Protein AF-A0A6B3FUM9-F1 (afdb_monomer_lite)

pLDDT: mean 92.07, std 9.14, range [61.0, 98.62]

Radius of gyration: 13.06 Å; chains: 1; bounding box: 26×29×35 Å

Sequence (73 aa):
AGILEIGDVYVVNKADRDGADATARELNHMLGLGESRGPGDWRPPIVKTVAARGQGTDEVVEALEKHRAWMEE

Structure (mmCIF, N/CA/C/O backbone):
data_AF-A0A6B3FUM9-F1
#
_entry.id   AF-A0A6B3FUM9-F1
#
loop_
_atom_site.group_PDB
_atom_site.id
_atom_site.type_symbol
_atom_site.label_atom_id
_atom_site.label_alt_id
_atom_site.label_comp_id
_atom_site.label_asym_id
_atom_site.label_entity_id
_atom_site.label_seq_id
_atom_site.pdbx_PDB_ins_code
_atom_site.Cartn_x
_atom_site.Cartn_y
_atom_site.Cartn_z
_atom_site.occupancy
_atom_site.B_iso_or_equiv
_atom_site.auth_seq_id
_atom_site.auth_comp_id
_atom_site.auth_asym_id
_atom_site.auth_atom_id
_atom_site.pdbx_PDB_model_num
ATOM 1 N N . ALA A 1 1 ? -5.424 19.930 0.674 1.00 61.00 1 ALA A N 1
ATOM 2 C CA . ALA A 1 1 ? -4.633 18.715 0.882 1.00 61.00 1 ALA A CA 1
ATOM 3 C C . ALA A 1 1 ? -4.349 18.081 -0.476 1.00 61.00 1 ALA A C 1
ATOM 5 O O . ALA A 1 1 ? -5.266 17.987 -1.291 1.00 61.00 1 ALA A O 1
ATOM 6 N N . GLY A 1 2 ? -3.092 17.762 -0.767 1.00 75.12 2 GLY A N 1
ATOM 7 C CA . GLY A 1 2 ? -2.678 17.015 -1.948 1.00 75.12 2 GLY A CA 1
ATOM 8 C C . GLY A 1 2 ? -3.092 15.545 -1.862 1.00 75.12 2 GLY A C 1
ATOM 9 O O . GLY A 1 2 ? -3.462 15.045 -0.805 1.00 75.12 2 GLY A O 1
ATOM 10 N N . ILE A 1 3 ? -3.007 14.833 -2.986 1.00 77.25 3 ILE A N 1
ATOM 11 C CA . ILE A 1 3 ? -3.443 13.429 -3.097 1.00 77.25 3 ILE A CA 1
ATOM 12 C C . ILE A 1 3 ? -2.713 12.474 -2.133 1.00 77.25 3 ILE A C 1
ATOM 14 O O . ILE A 1 3 ? -3.268 11.455 -1.743 1.00 77.25 3 ILE A O 1
ATOM 18 N N . LEU A 1 4 ? -1.489 12.821 -1.724 1.00 82.88 4 LEU A N 1
ATOM 19 C CA . LEU A 1 4 ? -0.668 12.045 -0.787 1.00 82.88 4 LEU A CA 1
ATOM 20 C C . LEU A 1 4 ? -0.954 12.356 0.690 1.00 82.88 4 LEU A C 1
ATOM 22 O O . LEU A 1 4 ? -0.389 11.719 1.570 1.00 82.88 4 LEU A O 1
ATOM 26 N N . GLU A 1 5 ? -1.793 13.352 0.969 1.00 82.44 5 GLU A N 1
ATOM 27 C CA . GLU A 1 5 ? -2.112 13.778 2.336 1.00 82.44 5 GLU A CA 1
ATOM 28 C C . GLU A 1 5 ? -3.440 13.191 2.833 1.00 82.44 5 GLU A C 1
ATOM 30 O O . GLU A 1 5 ? -3.711 13.225 4.026 1.00 82.44 5 GLU A O 1
ATOM 35 N N . ILE A 1 6 ? -4.267 12.658 1.927 1.00 86.94 6 ILE A N 1
ATOM 36 C CA . ILE A 1 6 ? -5.630 12.176 2.218 1.00 86.94 6 ILE A CA 1
ATOM 37 C C . ILE A 1 6 ? -5.826 10.683 1.936 1.00 86.94 6 ILE A C 1
ATOM 39 O O . ILE A 1 6 ? -6.933 10.179 2.070 1.00 86.94 6 ILE A O 1
ATOM 43 N N . GLY A 1 7 ? -4.797 9.988 1.447 1.00 91.75 7 GLY A N 1
ATOM 44 C CA . GLY A 1 7 ? -4.909 8.577 1.097 1.00 91.75 7 GLY A CA 1
ATOM 45 C C . GLY A 1 7 ? -4.758 7.673 2.318 1.00 91.75 7 GLY A C 1
ATOM 46 O O . GLY A 1 7 ? -3.724 7.709 2.9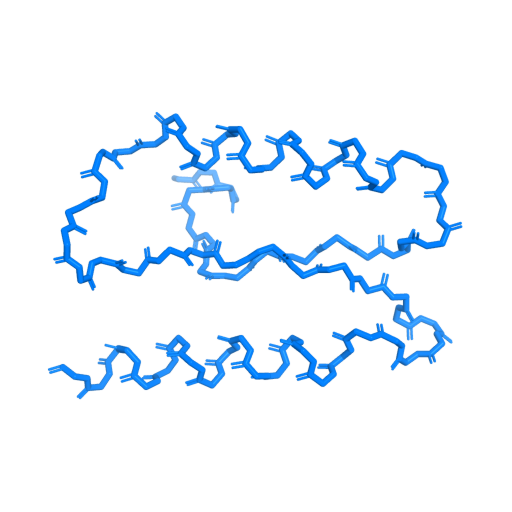88 1.00 91.75 7 GLY A O 1
ATOM 47 N N . ASP A 1 8 ? -5.749 6.811 2.538 1.00 94.19 8 ASP A N 1
ATOM 48 C CA . ASP A 1 8 ? -5.727 5.791 3.596 1.00 94.19 8 ASP A CA 1
ATOM 49 C C . ASP A 1 8 ? -5.145 4.454 3.123 1.00 94.19 8 ASP A C 1
ATOM 51 O O . ASP A 1 8 ? -4.710 3.640 3.932 1.00 94.19 8 ASP A O 1
ATOM 55 N N . VAL A 1 9 ? -5.097 4.227 1.807 1.00 96.44 9 VAL A N 1
ATOM 56 C CA . VAL A 1 9 ? -4.454 3.077 1.158 1.00 96.44 9 VAL A CA 1
ATOM 57 C C . VAL A 1 9 ? -3.811 3.557 -0.139 1.00 96.44 9 VAL A C 1
ATOM 59 O O . VAL A 1 9 ? -4.464 4.199 -0.964 1.00 96.44 9 VAL A O 1
ATOM 62 N N . TYR A 1 10 ? -2.540 3.222 -0.350 1.00 97.25 10 TYR A N 1
ATOM 63 C CA . TYR A 1 10 ? -1.804 3.571 -1.564 1.00 97.25 10 TYR A CA 1
ATOM 64 C C . TYR A 1 10 ? -1.567 2.333 -2.415 1.00 97.25 10 TYR A C 1
ATOM 66 O O . TYR A 1 10 ? -1.160 1.288 -1.913 1.00 97.25 10 TYR A O 1
ATOM 74 N N . VAL A 1 11 ? -1.779 2.455 -3.725 1.00 98.00 11 VAL A N 1
ATOM 75 C CA . VAL A 1 11 ? -1.613 1.339 -4.660 1.00 98.00 11 VAL A CA 1
ATOM 76 C C . VAL A 1 11 ? -0.648 1.717 -5.777 1.00 98.00 11 VAL A C 1
ATOM 78 O O . VAL A 1 11 ? -0.916 2.624 -6.564 1.00 98.00 11 VAL A O 1
ATOM 81 N N . VAL A 1 12 ? 0.459 0.983 -5.886 1.00 98.12 12 VAL A N 1
ATOM 82 C CA . VAL A 1 12 ? 1.402 1.085 -7.007 1.00 98.12 12 VAL A CA 1
ATOM 83 C C . VAL A 1 12 ? 1.045 0.018 -8.035 1.00 98.12 12 VAL A C 1
ATOM 85 O O . VAL A 1 12 ? 1.407 -1.150 -7.901 1.00 98.12 12 VAL A O 1
ATOM 88 N N . ASN A 1 13 ? 0.295 0.420 -9.058 1.00 98.06 13 ASN A N 1
ATOM 89 C CA . ASN A 1 13 ? -0.120 -0.466 -10.144 1.00 98.06 13 ASN A CA 1
ATOM 90 C C . ASN A 1 13 ? 0.945 -0.571 -11.248 1.00 98.06 13 ASN A C 1
ATOM 92 O O . ASN A 1 13 ? 1.779 0.319 -11.409 1.00 98.06 13 ASN A O 1
ATOM 96 N N . LYS A 1 14 ? 0.854 -1.632 -12.061 1.00 97.75 14 LYS A N 1
ATOM 97 C CA . LYS A 1 14 ? 1.851 -2.043 -13.065 1.00 97.75 14 LYS A CA 1
ATOM 98 C C . LYS A 1 14 ? 3.193 -2.382 -12.418 1.00 97.75 14 LYS A C 1
ATOM 100 O O . LYS A 1 14 ? 4.249 -1.991 -12.910 1.00 97.75 14 LYS A O 1
ATOM 105 N N . ALA A 1 15 ? 3.136 -3.105 -11.302 1.00 97.81 15 ALA A N 1
ATOM 106 C CA . ALA A 1 15 ? 4.306 -3.510 -10.533 1.00 97.81 15 ALA A CA 1
ATOM 107 C C . ALA A 1 15 ? 5.249 -4.472 -11.282 1.00 97.81 15 ALA A C 1
ATOM 109 O O . ALA A 1 15 ? 6.347 -4.745 -10.811 1.00 97.81 15 ALA A O 1
ATOM 110 N N . ASP A 1 16 ? 4.834 -4.959 -12.452 1.00 97.62 16 ASP A N 1
ATOM 111 C CA . ASP A 1 16 ? 5.642 -5.696 -13.422 1.00 97.62 16 ASP A CA 1
ATOM 112 C C . ASP A 1 16 ? 6.598 -4.806 -14.236 1.00 97.62 16 ASP A C 1
ATOM 114 O O . ASP A 1 16 ? 7.390 -5.322 -15.023 1.00 97.62 16 ASP A O 1
ATOM 118 N N . ARG A 1 17 ? 6.519 -3.479 -14.085 1.00 97.31 17 ARG A N 1
ATOM 119 C CA . ARG A 1 17 ? 7.374 -2.519 -14.788 1.00 97.31 17 ARG A CA 1
ATOM 120 C C . ARG A 1 17 ? 8.520 -2.028 -13.919 1.00 97.31 17 ARG A C 1
ATOM 122 O O . ARG A 1 17 ? 8.378 -1.840 -12.709 1.00 97.31 17 ARG A O 1
ATOM 129 N N . ASP A 1 18 ? 9.620 -1.705 -14.589 1.00 96.69 18 ASP A N 1
ATOM 130 C CA . ASP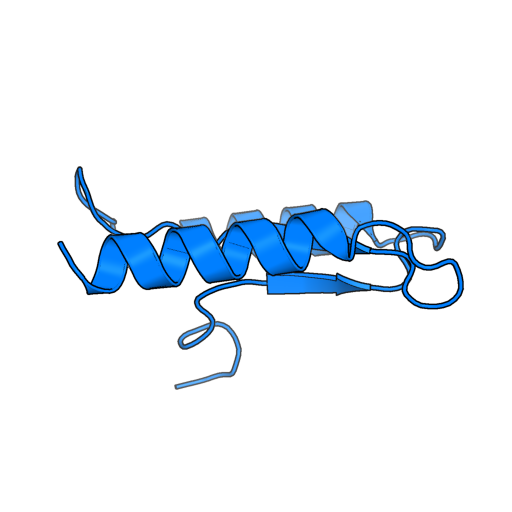 A 1 18 ? 10.747 -1.019 -13.974 1.00 96.69 18 ASP A CA 1
ATOM 131 C C . ASP A 1 18 ? 10.293 0.274 -13.285 1.00 96.69 18 ASP A C 1
ATOM 133 O O . ASP A 1 18 ? 9.441 1.014 -13.782 1.00 96.69 18 ASP A O 1
ATOM 137 N N . GLY A 1 19 ? 10.871 0.540 -12.116 1.00 96.62 19 GLY A N 1
ATOM 138 C CA . GLY A 1 19 ? 10.563 1.719 -11.308 1.00 96.62 19 GLY A CA 1
ATOM 139 C C . GLY A 1 19 ? 9.441 1.530 -10.285 1.00 96.62 19 GLY A C 1
ATOM 140 O O . GLY A 1 19 ? 9.381 2.317 -9.346 1.00 96.62 19 GLY A O 1
ATOM 141 N N . ALA A 1 20 ? 8.627 0.470 -10.359 1.00 97.75 20 ALA A N 1
ATOM 142 C CA . ALA A 1 20 ? 7.554 0.244 -9.382 1.00 97.75 20 ALA A CA 1
ATOM 143 C C . ALA A 1 20 ? 8.066 0.137 -7.933 1.00 97.75 20 ALA A C 1
ATOM 145 O O . ALA A 1 20 ? 7.495 0.728 -7.016 1.00 97.75 20 ALA A O 1
ATOM 146 N N . ASP A 1 21 ? 9.185 -0.561 -7.724 1.00 97.38 21 ASP A N 1
ATOM 147 C CA . ASP A 1 21 ? 9.827 -0.649 -6.408 1.00 97.38 21 ASP A CA 1
ATOM 148 C C . ASP A 1 21 ? 10.391 0.695 -5.938 1.00 97.38 21 ASP A C 1
ATOM 150 O O . ASP A 1 21 ? 10.350 0.996 -4.746 1.00 97.38 21 ASP A O 1
ATOM 154 N N . ALA A 1 22 ? 10.903 1.515 -6.860 1.00 97.88 22 ALA A N 1
ATOM 155 C CA . ALA A 1 22 ? 11.391 2.851 -6.536 1.00 97.88 22 ALA A CA 1
ATOM 156 C C . ALA A 1 22 ? 10.231 3.759 -6.105 1.00 97.88 22 ALA A C 1
ATOM 158 O O . ALA A 1 22 ? 10.315 4.379 -5.048 1.00 97.88 22 ALA A O 1
ATOM 159 N N . THR A 1 23 ? 9.117 3.745 -6.842 1.00 96.94 23 THR A N 1
ATOM 160 C CA . THR A 1 23 ? 7.896 4.479 -6.484 1.00 96.94 23 THR A CA 1
ATOM 161 C C . THR A 1 23 ? 7.347 4.045 -5.126 1.00 96.94 23 THR A C 1
ATOM 163 O O . THR A 1 23 ? 7.002 4.892 -4.308 1.00 96.94 23 THR A O 1
ATOM 166 N N . ALA A 1 24 ? 7.302 2.740 -4.836 1.00 96.50 24 ALA A N 1
ATOM 167 C CA . ALA A 1 24 ? 6.850 2.249 -3.532 1.00 96.50 24 ALA A CA 1
ATOM 168 C C . ALA A 1 24 ? 7.757 2.728 -2.383 1.00 96.50 24 ALA A C 1
ATOM 170 O O . ALA A 1 24 ? 7.265 3.099 -1.317 1.00 96.50 24 ALA A O 1
ATOM 171 N N . ARG A 1 25 ? 9.080 2.761 -2.594 1.00 96.00 25 ARG A N 1
ATOM 172 C CA . ARG A 1 25 ? 10.037 3.297 -1.610 1.00 96.00 25 ARG A CA 1
ATOM 173 C C . ARG A 1 25 ? 9.865 4.798 -1.403 1.00 96.00 25 ARG A C 1
ATOM 175 O O . ARG A 1 25 ? 9.898 5.247 -0.262 1.00 96.00 25 ARG A O 1
ATOM 182 N N . GLU A 1 26 ? 9.670 5.552 -2.479 1.00 95.00 26 GLU A N 1
ATOM 183 C CA . GLU A 1 26 ? 9.443 6.996 -2.421 1.00 95.00 26 GLU A CA 1
ATOM 184 C C . GLU A 1 26 ? 8.143 7.326 -1.678 1.00 95.00 26 GLU A C 1
ATOM 186 O O . GLU A 1 26 ? 8.154 8.156 -0.772 1.00 95.00 26 GLU A O 1
ATOM 191 N N . LEU A 1 27 ? 7.053 6.605 -1.966 1.00 94.00 27 LEU A N 1
ATOM 192 C CA . LEU A 1 27 ? 5.798 6.711 -1.215 1.00 94.00 27 LEU A CA 1
ATOM 193 C C . LEU A 1 27 ? 6.009 6.425 0.274 1.00 94.00 27 LEU A C 1
ATOM 195 O O . LEU A 1 27 ? 5.552 7.195 1.113 1.00 94.00 27 LEU A O 1
ATOM 199 N N . ASN A 1 28 ? 6.737 5.359 0.612 1.00 92.31 28 ASN A N 1
ATOM 200 C CA . ASN A 1 28 ? 7.003 5.013 2.008 1.00 92.31 28 ASN A CA 1
ATOM 201 C C . ASN A 1 28 ? 7.819 6.109 2.715 1.00 92.31 28 ASN A C 1
ATOM 203 O O . ASN A 1 28 ? 7.533 6.466 3.856 1.00 92.31 28 ASN A O 1
ATOM 207 N N . HIS A 1 29 ? 8.799 6.692 2.018 1.00 91.75 29 HIS A N 1
ATOM 208 C CA . HIS A 1 29 ? 9.567 7.820 2.536 1.00 91.75 29 HIS A CA 1
ATOM 209 C C . HIS A 1 29 ? 8.679 9.045 2.783 1.00 91.75 29 HIS A C 1
ATOM 211 O O . HIS A 1 29 ? 8.696 9.583 3.886 1.00 91.75 29 HIS A O 1
ATOM 217 N N . MET A 1 30 ? 7.859 9.442 1.805 1.00 89.94 30 MET A N 1
ATOM 218 C CA . MET A 1 30 ? 6.958 10.594 1.934 1.00 89.94 30 MET A CA 1
ATOM 219 C C . MET A 1 30 ? 5.945 10.414 3.070 1.00 89.94 30 MET A C 1
ATOM 221 O O . MET A 1 30 ? 5.751 11.330 3.864 1.00 89.94 30 MET A O 1
ATOM 225 N N . LEU A 1 31 ? 5.352 9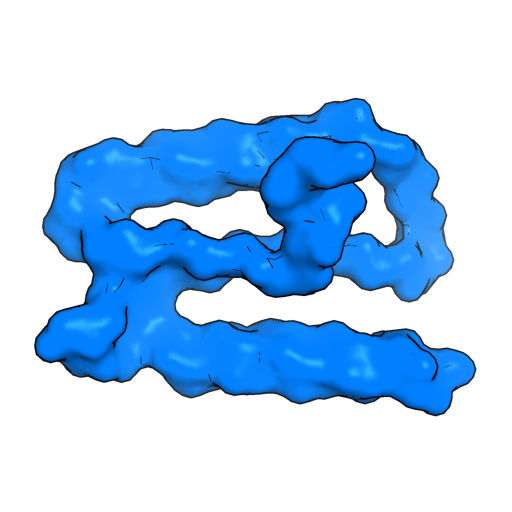.225 3.207 1.00 88.25 31 LEU A N 1
ATOM 226 C CA . LEU A 1 31 ? 4.421 8.922 4.300 1.00 88.25 31 LEU A CA 1
ATOM 227 C C . LEU A 1 31 ? 5.097 8.906 5.676 1.00 88.25 31 LEU A C 1
ATOM 229 O O . LEU A 1 31 ? 4.429 9.153 6.678 1.00 88.25 31 LEU A O 1
ATOM 233 N N . GLY A 1 32 ? 6.400 8.618 5.729 1.00 85.38 32 GLY A N 1
ATOM 234 C CA . GLY A 1 32 ? 7.207 8.695 6.946 1.00 85.38 32 GLY A CA 1
ATOM 235 C C . GLY A 1 32 ? 7.624 10.117 7.338 1.00 85.38 32 GLY A C 1
ATOM 236 O O . GLY A 1 32 ? 8.002 10.322 8.488 1.00 85.38 32 GLY A O 1
ATOM 237 N N . LEU A 1 33 ? 7.562 11.083 6.413 1.00 82.56 33 LEU A N 1
ATOM 238 C CA . LEU A 1 33 ? 7.834 12.504 6.673 1.00 82.56 33 LEU A CA 1
ATOM 239 C C . LEU A 1 33 ? 6.606 13.278 7.185 1.00 82.56 33 LEU A C 1
ATOM 241 O O . LEU A 1 33 ? 6.766 14.394 7.677 1.00 82.56 33 LEU A O 1
ATOM 245 N N . GLY A 1 34 ? 5.398 12.719 7.041 1.00 73.50 34 GLY A N 1
ATOM 246 C CA . GLY A 1 34 ? 4.160 13.287 7.588 1.00 73.50 34 GLY A CA 1
ATOM 247 C C . GLY A 1 34 ? 4.130 13.304 9.123 1.00 73.50 34 GLY A C 1
ATOM 248 O O . GLY A 1 34 ? 5.066 12.838 9.772 1.00 73.50 34 GLY A O 1
AT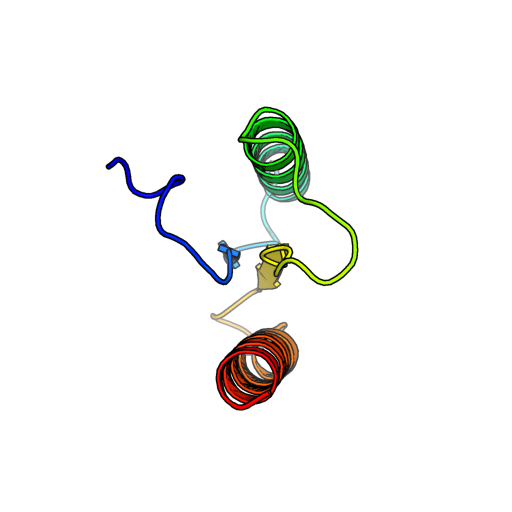OM 249 N N . GLU A 1 35 ? 3.058 13.852 9.712 1.00 63.97 35 GLU A N 1
ATOM 250 C CA . GLU A 1 35 ? 2.909 13.969 11.173 1.00 63.97 35 GLU A CA 1
ATOM 251 C C . GLU A 1 35 ? 3.243 12.661 11.908 1.00 63.97 35 GLU A C 1
ATOM 253 O O . GLU A 1 35 ? 2.915 11.557 11.463 1.00 63.97 35 GLU A O 1
ATOM 258 N N . SER A 1 36 ? 3.925 12.804 13.048 1.00 63.22 36 SER A N 1
ATOM 259 C CA . SER A 1 36 ? 4.380 11.687 13.872 1.00 63.22 36 SER A CA 1
ATOM 260 C C . SER A 1 36 ? 3.174 10.908 14.404 1.00 63.22 36 SER A C 1
ATOM 262 O O . SER A 1 36 ? 2.548 11.313 15.380 1.00 63.22 36 SER A O 1
ATOM 264 N N . ARG A 1 37 ? 2.843 9.799 13.736 1.00 73.81 37 ARG A N 1
ATOM 265 C CA . ARG A 1 37 ? 1.728 8.916 14.098 1.00 73.81 37 ARG A CA 1
ATOM 266 C C . ARG A 1 37 ? 2.035 8.157 15.388 1.00 73.81 37 ARG A C 1
ATOM 268 O O . ARG A 1 37 ? 3.032 7.423 15.455 1.00 73.81 37 ARG A O 1
ATOM 275 N N . GLY A 1 38 ? 1.182 8.337 16.389 1.00 80.00 38 GLY A N 1
ATOM 276 C CA . GLY A 1 38 ? 1.257 7.692 17.691 1.00 80.00 38 GLY A CA 1
ATOM 277 C C . GLY A 1 38 ? 0.896 6.200 17.650 1.00 80.00 38 GLY A C 1
ATOM 278 O O . GLY A 1 38 ? 0.515 5.656 16.610 1.00 80.00 38 GLY A O 1
ATOM 279 N N . PRO A 1 39 ? 1.047 5.491 18.781 1.00 80.38 39 PRO A N 1
ATOM 280 C CA . PRO A 1 39 ? 0.594 4.109 18.904 1.00 80.38 39 PRO A CA 1
ATOM 281 C C . PRO A 1 39 ? -0.923 4.016 18.684 1.00 80.38 39 PRO A C 1
ATOM 283 O O . PRO A 1 39 ? -1.676 4.669 19.395 1.00 80.38 39 PRO A O 1
ATOM 286 N N . GLY A 1 40 ? -1.357 3.191 17.727 1.00 83.31 40 GLY A N 1
ATOM 287 C CA . GLY A 1 40 ? -2.777 2.998 17.392 1.00 83.31 40 GLY A CA 1
ATOM 288 C C . GLY A 1 40 ? -3.278 3.816 16.196 1.00 83.31 40 GLY A C 1
ATOM 289 O O . GLY A 1 40 ? -4.337 3.503 15.659 1.00 83.31 40 GLY A O 1
ATOM 290 N N . ASP A 1 41 ? -2.507 4.797 15.720 1.00 90.75 41 ASP A N 1
ATOM 291 C CA . ASP A 1 41 ? -2.876 5.572 14.532 1.00 90.75 41 ASP A CA 1
ATOM 292 C C . ASP A 1 41 ? -2.789 4.724 13.257 1.00 90.75 41 ASP A C 1
ATOM 294 O O . ASP A 1 41 ? -1.837 3.952 13.060 1.00 90.75 41 ASP A O 1
ATOM 298 N N . TRP A 1 42 ? -3.741 4.931 12.342 1.00 92.19 42 TRP A N 1
ATOM 299 C CA . TRP A 1 42 ? -3.736 4.263 11.047 1.00 92.19 42 TRP A CA 1
ATOM 300 C C . TRP A 1 42 ? -2.481 4.600 10.248 1.00 92.19 42 TRP A C 1
ATOM 302 O O . TRP A 1 42 ? -2.138 5.765 10.022 1.00 92.19 42 TRP A O 1
ATOM 312 N N . ARG A 1 43 ? -1.802 3.557 9.770 1.00 91.38 43 ARG A N 1
ATOM 313 C CA . ARG A 1 43 ? -0.668 3.678 8.856 1.00 91.38 43 ARG A CA 1
ATOM 314 C C . ARG A 1 43 ? -1.097 3.186 7.479 1.00 91.38 43 ARG A C 1
ATOM 316 O O . ARG A 1 43 ? -1.183 1.971 7.301 1.00 91.38 43 ARG A O 1
ATOM 323 N N . PRO A 1 44 ? -1.313 4.096 6.511 1.00 93.88 44 PRO A N 1
ATOM 324 C CA . PRO A 1 44 ? -1.718 3.718 5.170 1.00 93.88 44 PRO A CA 1
ATOM 325 C C . PRO A 1 44 ? -0.754 2.699 4.556 1.00 93.88 44 PRO A C 1
ATOM 327 O O . PRO A 1 44 ? 0.437 3.000 4.412 1.00 93.88 44 PRO A O 1
ATOM 330 N N . PRO A 1 45 ? -1.222 1.493 4.197 1.00 95.81 45 PRO A N 1
ATOM 331 C CA . PRO A 1 45 ? -0.382 0.515 3.533 1.00 95.81 45 PRO A CA 1
ATOM 332 C C . PRO A 1 45 ? -0.109 0.935 2.085 1.00 95.81 45 PRO A C 1
ATOM 334 O O . PRO A 1 45 ? -0.914 1.615 1.445 1.00 95.81 45 PRO A O 1
ATOM 337 N N . ILE A 1 46 ? 1.027 0.476 1.555 1.00 97.38 46 ILE A N 1
ATOM 338 C CA . ILE A 1 46 ? 1.371 0.583 0.135 1.00 97.38 46 ILE A CA 1
ATOM 339 C C . ILE A 1 46 ? 1.300 -0.818 -0.471 1.00 97.38 46 ILE A C 1
ATOM 341 O O . ILE A 1 46 ? 2.117 -1.680 -0.144 1.00 97.38 46 ILE A O 1
ATOM 345 N N . VAL A 1 47 ? 0.343 -1.040 -1.369 1.00 98.25 47 VAL A N 1
ATOM 346 C CA . VAL A 1 47 ? 0.121 -2.324 -2.046 1.00 98.25 47 VAL A CA 1
ATOM 347 C C . VAL A 1 47 ? 0.615 -2.239 -3.488 1.00 98.25 47 VAL A C 1
ATOM 349 O O . VAL A 1 47 ? 0.292 -1.303 -4.219 1.00 98.25 47 VAL A O 1
ATOM 352 N N . LYS A 1 48 ? 1.406 -3.219 -3.930 1.00 98.44 48 LYS A N 1
ATOM 353 C CA . LYS A 1 48 ? 1.831 -3.335 -5.332 1.00 98.44 48 LYS A CA 1
ATOM 354 C C . LYS A 1 48 ? 0.866 -4.234 -6.093 1.00 98.44 48 LYS A C 1
ATOM 356 O O . LYS A 1 48 ? 0.545 -5.317 -5.620 1.00 98.44 48 LYS A O 1
ATOM 361 N N . THR A 1 49 ? 0.448 -3.813 -7.282 1.00 98.62 49 THR A N 1
ATOM 362 C CA . THR A 1 49 ? -0.517 -4.563 -8.096 1.00 98.62 49 THR A CA 1
ATOM 363 C C . THR A 1 49 ? -0.087 -4.670 -9.554 1.00 98.62 49 THR A C 1
ATOM 365 O O . THR A 1 49 ? 0.614 -3.808 -10.093 1.00 98.62 49 THR A O 1
ATOM 368 N N . VAL A 1 50 ? -0.555 -5.722 -10.223 1.00 98.56 50 VAL A N 1
ATOM 369 C CA . VAL A 1 50 ? -0.579 -5.820 -11.688 1.00 98.56 50 VAL A CA 1
ATOM 370 C C . VAL A 1 50 ? -2.0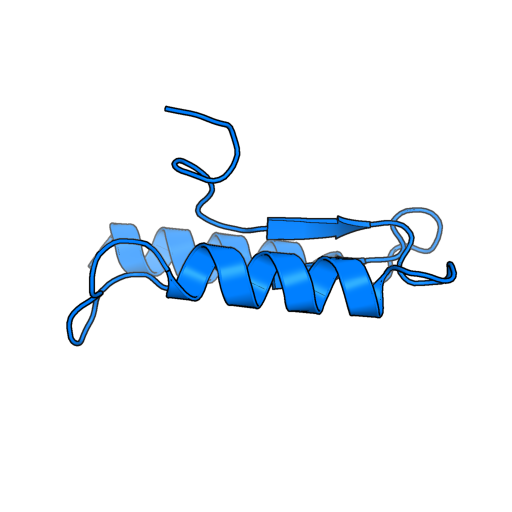29 -6.045 -12.086 1.00 98.56 50 VAL A C 1
ATOM 372 O O . VAL A 1 50 ? -2.464 -7.175 -12.315 1.00 98.56 50 VAL A O 1
ATOM 375 N N . ALA A 1 51 ? -2.800 -4.955 -12.150 1.00 97.50 51 ALA A N 1
ATOM 376 C CA . ALA A 1 51 ? -4.251 -5.021 -12.335 1.00 97.50 51 ALA A CA 1
ATOM 377 C C . ALA A 1 51 ? -4.660 -5.788 -13.605 1.00 97.50 51 ALA A C 1
ATOM 379 O O . ALA A 1 51 ? -5.610 -6.560 -13.585 1.00 97.50 51 ALA A O 1
ATOM 380 N N . ALA A 1 52 ? -3.891 -5.654 -14.692 1.00 97.75 52 ALA A N 1
ATOM 381 C CA . ALA A 1 52 ? -4.138 -6.373 -15.946 1.00 97.75 52 ALA A CA 1
ATOM 382 C C . ALA A 1 52 ? -4.028 -7.907 -15.822 1.00 97.75 52 ALA A C 1
ATOM 384 O O . ALA A 1 52 ? -4.489 -8.622 -16.707 1.00 97.75 52 ALA A O 1
ATOM 385 N N . ARG A 1 53 ? -3.406 -8.412 -14.750 1.00 97.94 53 ARG A N 1
ATOM 386 C CA . ARG A 1 53 ? -3.269 -9.843 -14.441 1.00 97.94 53 ARG A CA 1
ATOM 387 C C . ARG A 1 53 ? -4.046 -10.253 -13.186 1.00 97.94 53 ARG A C 1
ATOM 389 O O . ARG A 1 53 ? -3.903 -11.389 -12.754 1.00 97.94 53 ARG A O 1
ATOM 396 N N . GLY A 1 54 ? -4.809 -9.337 -12.582 1.00 97.06 54 GLY A N 1
ATOM 397 C CA . GLY A 1 54 ? -5.506 -9.576 -11.314 1.00 97.06 54 GLY A CA 1
ATOM 398 C C . GLY A 1 54 ? -4.578 -9.837 -10.121 1.00 97.06 54 GLY A C 1
ATOM 399 O O . GLY A 1 54 ? -4.997 -10.455 -9.157 1.00 97.06 54 GLY A O 1
ATOM 400 N N . GLN A 1 55 ? -3.308 -9.421 -10.178 1.00 98.56 55 GLN A N 1
ATOM 401 C CA . GLN A 1 55 ? -2.362 -9.641 -9.076 1.00 98.56 55 GLN A CA 1
ATOM 402 C C . GLN A 1 55 ? -2.396 -8.471 -8.093 1.00 98.56 55 GLN A C 1
ATOM 404 O O . GLN A 1 55 ? -2.346 -7.311 -8.522 1.00 98.56 55 GLN A O 1
ATOM 409 N N . GLY A 1 56 ? -2.407 -8.768 -6.794 1.00 97.94 56 GLY A N 1
ATOM 410 C CA . GLY A 1 56 ? -2.417 -7.756 -5.738 1.00 97.94 56 GLY A CA 1
ATOM 411 C C . GLY A 1 56 ? -3.814 -7.212 -5.404 1.00 97.94 56 GLY A C 1
ATOM 412 O O . GLY A 1 56 ? -3.931 -6.308 -4.583 1.00 97.94 56 GLY A O 1
ATOM 413 N N . THR A 1 57 ? -4.873 -7.666 -6.087 1.00 97.44 57 THR A N 1
ATOM 414 C CA . THR A 1 57 ? -6.236 -7.140 -5.892 1.00 97.44 57 THR A CA 1
ATOM 415 C C . THR A 1 57 ? -6.838 -7.576 -4.568 1.00 97.44 57 THR A C 1
ATOM 417 O O . THR A 1 57 ? -7.500 -6.769 -3.922 1.00 97.44 57 THR A O 1
ATOM 420 N N . ASP A 1 58 ? -6.576 -8.812 -4.150 1.00 98.31 58 ASP A N 1
ATOM 421 C CA . ASP A 1 58 ? -7.072 -9.343 -2.881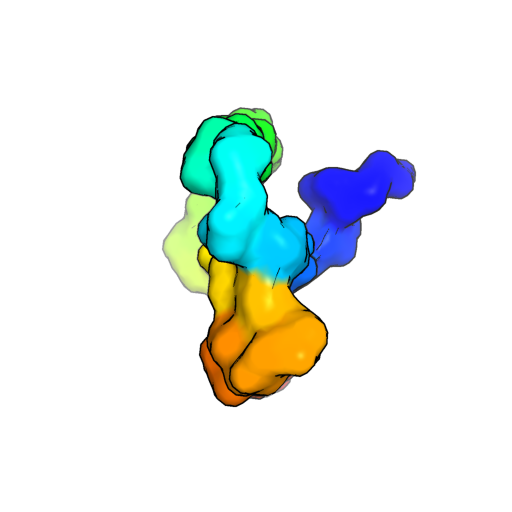 1.00 98.31 58 ASP A CA 1
ATOM 422 C C . ASP A 1 58 ? -6.413 -8.603 -1.711 1.00 98.31 58 ASP A C 1
ATOM 424 O O . ASP A 1 58 ? -7.084 -8.215 -0.759 1.00 98.31 58 ASP A O 1
ATOM 428 N N . GLU A 1 59 ? -5.128 -8.272 -1.836 1.00 98.56 59 GLU A N 1
ATOM 429 C CA . GLU A 1 59 ? -4.377 -7.478 -0.865 1.00 98.56 59 GLU A CA 1
ATOM 430 C C . GLU A 1 59 ? -4.874 -6.026 -0.788 1.00 98.56 59 GLU A C 1
ATOM 432 O O . GLU A 1 59 ? -4.854 -5.417 0.284 1.00 98.56 59 GLU A O 1
ATOM 437 N N . VAL A 1 60 ? -5.348 -5.455 -1.903 1.00 98.44 60 VAL A N 1
ATOM 438 C CA . VAL A 1 60 ? -6.020 -4.144 -1.882 1.00 98.44 60 VAL A CA 1
ATOM 439 C C . VAL A 1 60 ? -7.339 -4.234 -1.117 1.00 98.44 60 VAL A C 1
ATOM 441 O O . VAL A 1 60 ? -7.612 -3.361 -0.293 1.00 98.44 60 VAL A O 1
ATOM 444 N N . VAL A 1 61 ? -8.147 -5.272 -1.354 1.00 98.50 61 VAL A N 1
ATOM 445 C CA . VAL A 1 61 ? -9.409 -5.474 -0.622 1.00 98.50 61 VAL A CA 1
ATOM 446 C C . VAL A 1 61 ? -9.138 -5.658 0.871 1.00 98.50 61 VAL A C 1
ATOM 448 O O . VAL A 1 61 ? -9.743 -4.962 1.682 1.00 98.50 61 VAL A O 1
ATOM 451 N N . GLU A 1 62 ? -8.168 -6.494 1.235 1.00 98.56 62 GLU A N 1
ATOM 452 C CA . GLU A 1 62 ? -7.765 -6.715 2.627 1.00 98.56 62 GLU A CA 1
ATOM 453 C C . GLU A 1 62 ? -7.308 -5.410 3.305 1.00 98.56 62 GLU A C 1
ATOM 455 O O . GLU A 1 62 ? -7.666 -5.136 4.452 1.00 98.56 62 GLU A O 1
ATOM 460 N N . ALA A 1 63 ? -6.537 -4.569 2.608 1.00 98.44 63 ALA A N 1
ATOM 461 C CA . ALA A 1 63 ? -6.110 -3.272 3.131 1.00 98.44 63 ALA A CA 1
ATOM 462 C C . ALA A 1 63 ? -7.295 -2.332 3.412 1.00 98.44 63 ALA A C 1
ATOM 464 O O . ALA A 1 63 ? -7.311 -1.655 4.443 1.00 98.44 63 ALA A O 1
ATOM 465 N N . LEU A 1 64 ? -8.293 -2.312 2.524 1.00 98.19 64 LEU A N 1
ATOM 466 C CA . LEU A 1 64 ? -9.516 -1.529 2.710 1.00 98.19 64 LEU A CA 1
ATOM 467 C C . LEU A 1 64 ? -10.357 -2.058 3.878 1.00 98.19 64 LEU A C 1
ATOM 469 O O . LEU A 1 64 ? -10.886 -1.266 4.655 1.00 98.19 64 LEU A O 1
ATOM 473 N N . GLU A 1 65 ? -10.463 -3.379 4.030 1.00 98.31 65 GLU A N 1
ATOM 474 C CA . GLU A 1 65 ? -11.180 -3.996 5.150 1.00 98.31 65 GLU A CA 1
ATOM 475 C C . GLU A 1 65 ? -10.514 -3.698 6.494 1.00 98.31 65 GLU A C 1
ATOM 477 O O . GLU A 1 65 ? -11.211 -3.355 7.448 1.00 98.31 65 GLU A O 1
ATOM 482 N N . LYS A 1 66 ? -9.177 -3.748 6.560 1.00 97.75 66 LYS A N 1
ATOM 483 C CA . LYS A 1 66 ? -8.415 -3.345 7.754 1.00 97.75 66 LYS A CA 1
ATOM 484 C C . LYS A 1 66 ? -8.638 -1.877 8.103 1.00 97.75 66 LYS A C 1
ATOM 486 O O . LYS A 1 66 ? -8.832 -1.568 9.273 1.00 97.75 66 LYS A O 1
ATOM 491 N N . HIS A 1 67 ? -8.641 -0.990 7.106 1.00 97.50 67 HIS A N 1
ATOM 492 C CA . HIS A 1 67 ? -8.924 0.426 7.339 1.00 97.50 67 HIS A CA 1
ATOM 493 C C . HIS A 1 67 ? -10.349 0.632 7.864 1.00 97.50 67 HIS A C 1
ATOM 495 O O . HIS A 1 67 ? -10.549 1.364 8.827 1.00 97.50 67 HIS A O 1
ATOM 501 N N . ARG A 1 68 ? -11.338 -0.050 7.266 1.00 97.38 68 ARG A N 1
ATOM 502 C CA . ARG A 1 68 ? -12.730 0.007 7.731 1.00 97.38 68 ARG A CA 1
ATOM 503 C C . ARG A 1 68 ? -12.851 -0.458 9.180 1.00 97.38 68 ARG A C 1
ATOM 505 O O . ARG A 1 68 ? -13.481 0.238 9.960 1.00 97.38 68 ARG A O 1
ATOM 512 N N . ALA A 1 69 ? -12.240 -1.591 9.526 1.00 96.94 69 ALA A N 1
ATOM 513 C CA . ALA A 1 69 ? -12.254 -2.104 10.893 1.00 96.94 69 ALA A CA 1
ATOM 514 C C . ALA A 1 69 ? -11.630 -1.104 11.878 1.00 96.94 69 ALA A C 1
ATOM 516 O O . ALA A 1 69 ? -12.224 -0.827 12.910 1.00 96.94 69 ALA A O 1
ATOM 517 N N . TRP A 1 70 ? -10.493 -0.499 11.521 1.00 95.69 70 TRP A N 1
ATOM 518 C CA . TRP A 1 70 ? -9.855 0.537 12.338 1.00 95.69 70 TRP A CA 1
ATOM 519 C C . TRP A 1 70 ? -10.736 1.782 12.539 1.00 95.69 70 TRP A C 1
ATOM 521 O O . TRP A 1 70 ? -10.713 2.363 13.615 1.00 95.69 70 TRP A O 1
ATOM 531 N N . MET A 1 71 ? -11.531 2.190 11.542 1.00 94.81 71 MET A N 1
ATOM 532 C CA . MET A 1 71 ? -12.465 3.320 11.693 1.00 94.81 71 MET A CA 1
ATOM 533 C C . MET A 1 71 ? -13.689 3.008 12.572 1.00 94.81 71 MET A C 1
ATOM 535 O O . MET A 1 71 ? -14.403 3.932 12.962 1.00 94.81 71 MET A O 1
ATOM 539 N N . GLU A 1 72 ? -13.983 1.729 12.809 1.00 93.88 72 GLU A N 1
ATOM 540 C CA . GLU A 1 72 ? -15.120 1.271 13.620 1.00 93.88 72 GLU A CA 1
ATOM 541 C C . GLU A 1 72 ? -14.739 1.002 15.092 1.00 93.88 72 GLU A C 1
ATOM 543 O O . GLU A 1 72 ? -15.638 0.791 15.911 1.00 93.88 72 GLU A O 1
ATOM 548 N N . GLU A 1 73 ? -13.442 1.020 15.425 1.00 77.38 73 GLU A N 1
ATOM 549 C CA . GLU A 1 73 ? -12.891 0.929 16.792 1.00 77.38 73 GLU A CA 1
ATOM 550 C C . GLU A 1 73 ? -12.878 2.288 17.516 1.00 77.38 73 GLU A C 1
ATOM 552 O O . GLU A 1 73 ? -13.179 2.291 18.736 1.00 77.38 73 GLU A O 1
#

Foldseek 3Di:
DDPLVPDLAAEQEPCVDPCSVVVLVVSVVVLVPDDDDDPLDRRHYYFYYHVVVPGRVVVVVVSVVVVVVSVVD

Secondary structure (DSSP, 8-state):
--TTTS-SSEEEE-TTSTTHHHHHHHHHHHHHHSS---TT-----EEEEBGGGTBTHHHHHHHHHHHHHHHH-